Protein AF-A0A381Y072-F1 (afdb_monomer_lite)

Organism: NCBI:txid408172

Secondary structure (DSSP, 8-state):
---TT-TT-EEEEEEE--TTTSTT--EEEEEEEETTEEEEHIIIII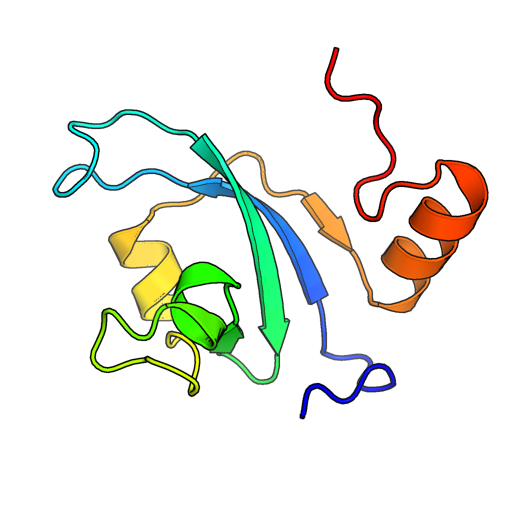--STTTTT-EEHHHHHHHH--EEEEEEEHHHHHHHHHHHSSTTSS---

Structure (mmCIF, N/CA/C/O backbone):
data_AF-A0A381Y072-F1
#
_entry.id   AF-A0A381Y072-F1
#
loop_
_atom_site.group_PDB
_atom_site.id
_atom_site.type_symbol
_atom_site.label_atom_id
_atom_site.label_alt_id
_atom_site.label_comp_id
_atom_site.label_asym_id
_atom_site.label_entity_id
_atom_site.label_seq_id
_atom_site.pdbx_PDB_ins_code
_atom_site.Cartn_x
_atom_site.Cartn_y
_atom_site.Cartn_z
_atom_site.occupancy
_atom_site.B_iso_or_equiv
_atom_site.auth_seq_id
_atom_site.auth_comp_id
_atom_site.auth_asym_id
_atom_site.auth_atom_id
_atom_site.pdbx_PDB_model_num
ATOM 1 N N . MET A 1 1 ? -12.413 3.100 -10.330 1.00 43.53 1 MET A N 1
ATOM 2 C CA . MET A 1 1 ? -12.973 3.270 -8.973 1.00 43.53 1 MET A CA 1
ATOM 3 C C . MET A 1 1 ? -12.404 2.202 -8.052 1.00 43.53 1 MET A C 1
ATOM 5 O O . MET A 1 1 ? -12.139 1.097 -8.514 1.00 43.53 1 MET A O 1
ATOM 9 N N . VAL A 1 2 ? -12.119 2.549 -6.798 1.00 52.28 2 VAL A N 1
ATOM 10 C CA . VAL A 1 2 ? -11.750 1.588 -5.748 1.00 52.28 2 VAL A CA 1
ATOM 11 C C . VAL A 1 2 ? -13.044 1.261 -5.006 1.00 52.28 2 VAL A C 1
ATOM 13 O O . VAL A 1 2 ? -13.723 2.184 -4.569 1.00 52.28 2 VAL A O 1
ATOM 16 N N . HIS A 1 3 ? -13.420 -0.014 -4.936 1.00 55.53 3 HIS A N 1
ATOM 17 C CA . HIS A 1 3 ? -14.603 -0.438 -4.189 1.00 55.53 3 HIS A CA 1
ATOM 18 C C . HIS A 1 3 ? -14.207 -0.517 -2.714 1.00 55.53 3 HIS A C 1
ATOM 20 O O . HIS A 1 3 ? -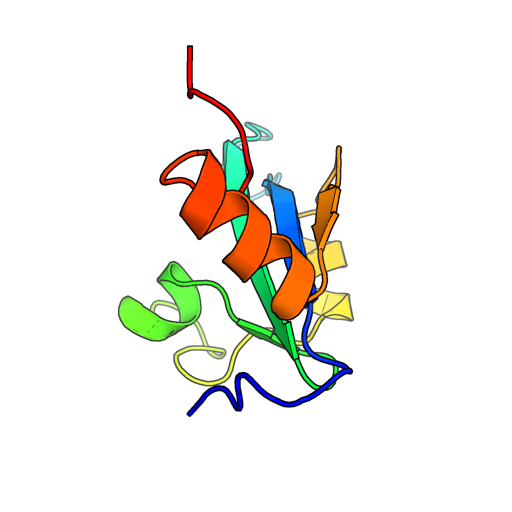13.513 -1.449 -2.322 1.00 55.53 3 HIS A O 1
ATOM 26 N N . GLN A 1 4 ? -14.577 0.496 -1.926 1.00 55.28 4 GLN A N 1
ATOM 27 C CA . GLN A 1 4 ? -14.225 0.575 -0.501 1.00 55.28 4 GLN A CA 1
ATOM 28 C C . GLN A 1 4 ? -14.787 -0.596 0.323 1.00 55.28 4 GLN A C 1
ATOM 30 O O . GLN A 1 4 ? -14.200 -0.939 1.344 1.00 55.28 4 GLN A O 1
ATOM 35 N N . ASP A 1 5 ? -15.853 -1.242 -0.157 1.00 60.19 5 ASP A N 1
ATOM 36 C CA . ASP A 1 5 ? -16.498 -2.390 0.490 1.00 60.19 5 ASP A CA 1
ATOM 37 C C . ASP A 1 5 ? -15.937 -3.759 0.062 1.00 60.19 5 ASP A C 1
ATOM 39 O O . ASP A 1 5 ? -16.474 -4.791 0.461 1.00 60.19 5 ASP A O 1
ATOM 43 N N . ASP A 1 6 ? -14.874 -3.816 -0.754 1.00 66.69 6 ASP A N 1
ATOM 44 C CA . ASP A 1 6 ? -14.246 -5.101 -1.087 1.00 66.69 6 ASP A CA 1
ATOM 45 C C . ASP A 1 6 ? -13.403 -5.588 0.111 1.00 66.69 6 ASP A C 1
ATOM 47 O O . ASP A 1 6 ? -12.376 -4.975 0.425 1.00 66.69 6 ASP A O 1
ATOM 51 N N . PRO A 1 7 ? -13.760 -6.708 0.774 1.00 67.19 7 PRO A N 1
ATOM 52 C CA . PRO A 1 7 ? -13.018 -7.214 1.931 1.00 67.19 7 PRO A CA 1
ATOM 53 C C . PRO A 1 7 ? -11.586 -7.647 1.579 1.00 67.19 7 PRO A C 1
ATOM 55 O O . PRO A 1 7 ? -10.764 -7.875 2.467 1.00 67.19 7 PRO A O 1
ATOM 58 N N . LYS A 1 8 ? -11.265 -7.779 0.285 1.00 77.38 8 LYS A N 1
ATOM 59 C CA . LYS A 1 8 ? -9.921 -8.110 -0.202 1.00 77.38 8 LYS A CA 1
ATOM 60 C C . LYS A 1 8 ? -9.047 -6.873 -0.396 1.00 77.38 8 LYS A C 1
ATOM 62 O O . LYS A 1 8 ? -7.843 -7.036 -0.615 1.00 77.38 8 LYS A O 1
ATOM 67 N N . MET A 1 9 ? -9.620 -5.670 -0.319 1.00 83.69 9 MET A N 1
ATOM 68 C CA . MET A 1 9 ? -8.868 -4.424 -0.364 1.00 83.69 9 MET A CA 1
ATOM 69 C C . MET A 1 9 ? -8.075 -4.248 0.930 1.00 83.69 9 MET A C 1
ATOM 71 O O . MET A 1 9 ? -8.602 -4.356 2.039 1.0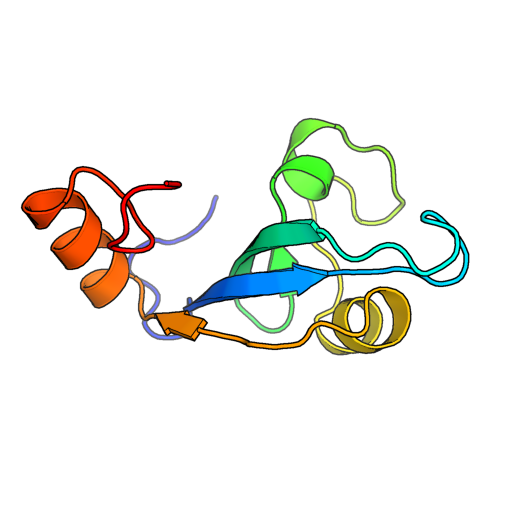0 83.69 9 MET A O 1
ATOM 75 N N . LYS A 1 10 ? -6.790 -3.937 0.779 1.00 87.94 10 LYS A N 1
ATOM 76 C CA . LYS A 1 10 ? -5.882 -3.682 1.894 1.00 87.94 10 LYS A CA 1
ATOM 77 C C . LYS A 1 10 ? -5.229 -2.325 1.730 1.00 87.94 10 LYS A C 1
ATOM 79 O O . LYS A 1 10 ? -4.787 -1.968 0.642 1.00 87.94 10 LYS A O 1
ATOM 84 N N . ILE A 1 11 ? -5.149 -1.577 2.816 1.00 87.12 11 ILE A N 1
ATOM 85 C CA . ILE A 1 11 ? -4.379 -0.343 2.892 1.00 87.12 11 ILE A CA 1
ATOM 86 C C . ILE A 1 11 ? -3.053 -0.708 3.534 1.00 87.12 11 ILE A C 1
ATOM 88 O O . ILE A 1 11 ? -3.004 -1.226 4.649 1.00 87.12 11 ILE A O 1
ATOM 92 N N . VAL A 1 12 ? -1.978 -0.499 2.788 1.00 88.00 12 VAL A N 1
ATOM 93 C CA . VAL A 1 12 ? -0.635 -0.885 3.194 1.00 88.00 12 VAL A CA 1
ATOM 94 C C . VAL A 1 12 ? 0.192 0.366 3.391 1.00 88.00 12 VAL A C 1
ATOM 96 O O . VAL A 1 12 ? 0.169 1.293 2.585 1.00 88.00 12 VAL A O 1
ATOM 99 N N . TYR A 1 13 ? 0.943 0.365 4.476 1.00 85.50 13 TYR A N 1
ATOM 100 C CA . TYR A 1 13 ? 1.906 1.390 4.805 1.00 85.50 13 TYR A CA 1
ATOM 101 C C . TYR A 1 13 ? 3.249 0.738 5.089 1.00 85.50 13 TYR A C 1
ATOM 103 O O . TYR A 1 13 ? 3.315 -0.299 5.742 1.00 85.50 13 TYR A O 1
ATOM 111 N N . GLY A 1 14 ? 4.332 1.346 4.633 1.00 86.38 14 GLY A N 1
ATOM 112 C CA . GLY A 1 14 ? 5.665 0.862 4.942 1.00 86.38 14 GLY A CA 1
ATOM 113 C C . GLY A 1 14 ? 6.737 1.730 4.322 1.00 86.38 14 GLY A C 1
ATOM 114 O O . GLY A 1 14 ? 6.493 2.852 3.892 1.00 86.38 14 GLY A O 1
ATOM 115 N N . MET A 1 15 ? 7.946 1.198 4.274 1.00 86.19 15 MET A N 1
ATOM 116 C CA . MET A 1 15 ? 9.070 1.837 3.610 1.00 86.19 15 MET A CA 1
ATOM 117 C C . MET A 1 15 ? 9.178 1.288 2.194 1.00 86.19 15 MET A C 1
ATOM 119 O O . MET A 1 15 ? 9.322 0.078 2.042 1.00 86.19 15 MET A O 1
ATOM 123 N N . VAL A 1 16 ? 9.167 2.147 1.179 1.00 85.25 16 VAL A N 1
ATOM 124 C CA . VAL A 1 16 ? 9.503 1.785 -0.208 1.00 85.25 16 VAL A CA 1
ATOM 125 C C . VAL A 1 16 ? 10.877 2.340 -0.549 1.00 85.25 16 VAL A C 1
ATOM 127 O O . VAL A 1 16 ? 11.251 3.422 -0.101 1.00 85.25 16 VAL A O 1
ATOM 130 N N . GLY A 1 17 ? 11.653 1.611 -1.337 1.00 79.75 17 GLY A N 1
ATOM 131 C CA . GLY A 1 17 ? 12.938 2.097 -1.822 1.00 79.75 17 GLY A CA 1
ATOM 132 C C . GLY A 1 17 ? 13.318 1.378 -3.099 1.00 79.75 17 GLY A C 1
ATOM 133 O O . GLY A 1 17 ? 13.154 0.169 -3.203 1.00 79.75 17 GLY A O 1
ATOM 134 N N . SER A 1 18 ? 13.843 2.109 -4.074 1.00 71.62 18 SER A N 1
ATOM 135 C CA . SER A 1 18 ? 14.368 1.500 -5.290 1.00 71.62 18 SER A CA 1
ATOM 136 C C . SER A 1 18 ? 15.856 1.781 -5.365 1.00 71.62 18 SER A C 1
ATOM 138 O O . SER A 1 18 ? 16.288 2.933 -5.340 1.00 71.62 18 SER A O 1
ATOM 140 N N . LYS A 1 19 ? 16.658 0.723 -5.504 1.00 65.00 19 LYS A N 1
ATOM 141 C CA . LYS A 1 19 ? 18.103 0.867 -5.716 1.00 65.00 19 LYS A CA 1
ATOM 142 C C . LYS A 1 19 ? 18.408 1.708 -6.968 1.00 65.00 19 LYS A C 1
ATOM 144 O O . LYS A 1 19 ? 19.427 2.382 -7.003 1.00 65.00 19 LYS A O 1
ATOM 149 N N . TRP A 1 20 ? 17.487 1.713 -7.934 1.00 60.59 20 TRP A N 1
ATOM 150 C CA . TRP A 1 20 ? 17.623 2.373 -9.233 1.00 60.59 20 TRP A CA 1
ATOM 151 C C . TRP A 1 20 ? 17.116 3.817 -9.265 1.00 60.59 20 TRP A C 1
ATOM 153 O O . TRP A 1 20 ? 17.651 4.617 -10.020 1.00 60.59 20 TRP A O 1
ATOM 163 N N . ILE A 1 21 ? 16.099 4.161 -8.465 1.00 65.12 21 ILE A N 1
ATOM 164 C CA . ILE A 1 21 ? 15.480 5.503 -8.499 1.00 65.12 21 ILE A CA 1
ATOM 165 C C . ILE A 1 21 ? 15.948 6.374 -7.331 1.00 65.12 21 ILE A C 1
ATOM 167 O O . ILE A 1 21 ? 16.160 7.569 -7.498 1.00 65.12 21 ILE A O 1
ATOM 171 N N . SER A 1 22 ? 16.119 5.793 -6.142 1.00 61.47 22 SER A N 1
ATOM 172 C CA . SER A 1 22 ? 16.406 6.552 -4.921 1.00 61.47 22 SER A CA 1
ATOM 173 C C . SER A 1 22 ? 17.827 6.366 -4.390 1.00 61.47 22 SER A C 1
ATOM 175 O O . SER A 1 22 ? 18.111 6.757 -3.258 1.00 61.47 22 SER A O 1
ATOM 177 N N . GLY A 1 23 ? 18.719 5.732 -5.161 1.00 66.44 23 GLY A N 1
ATOM 178 C CA . GLY A 1 23 ? 20.082 5.422 -4.712 1.00 66.44 23 GLY A CA 1
ATOM 179 C C . GLY A 1 23 ? 20.106 4.574 -3.434 1.00 66.44 23 GLY A C 1
ATOM 180 O O . GLY A 1 23 ? 21.014 4.699 -2.621 1.00 66.44 23 GLY A O 1
ATOM 181 N N . GLY A 1 24 ? 19.061 3.768 -3.203 1.00 69.81 24 GLY A N 1
ATOM 182 C CA . GLY A 1 24 ? 18.894 2.981 -1.978 1.00 69.81 24 GLY A CA 1
ATOM 183 C C . GLY A 1 24 ? 18.210 3.710 -0.814 1.00 69.81 24 GLY A C 1
ATOM 184 O O . GLY A 1 2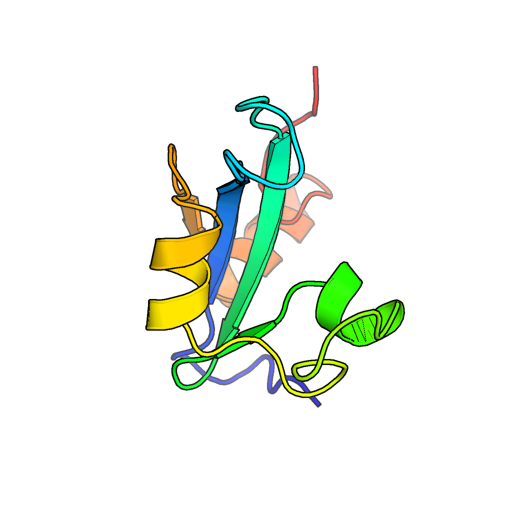4 ? 17.891 3.061 0.182 1.00 69.81 24 GLY A O 1
ATOM 185 N N . LYS A 1 25 ? 17.905 5.013 -0.928 1.00 78.81 25 LYS A N 1
ATOM 186 C CA . LYS A 1 25 ? 17.103 5.724 0.081 1.00 78.81 25 LYS A CA 1
ATOM 187 C C . LYS A 1 25 ? 15.698 5.132 0.151 1.00 78.81 25 LYS A C 1
ATOM 189 O O . LYS A 1 25 ? 15.080 4.833 -0.876 1.00 78.81 25 LYS A O 1
ATOM 194 N N . ARG A 1 26 ? 15.201 4.955 1.374 1.00 82.25 26 ARG A N 1
ATOM 195 C CA . ARG A 1 26 ? 13.872 4.407 1.652 1.00 82.25 26 ARG A CA 1
ATOM 196 C C . ARG A 1 26 ? 12.969 5.512 2.183 1.00 82.25 26 ARG A C 1
ATOM 198 O O . ARG A 1 26 ? 13.395 6.291 3.030 1.00 82.25 26 ARG A O 1
ATOM 205 N N . TYR A 1 27 ? 11.724 5.533 1.730 1.00 81.38 27 TYR A N 1
ATOM 206 C CA . TYR A 1 27 ? 10.734 6.537 2.104 1.00 81.38 27 TYR A CA 1
ATOM 207 C C . TYR A 1 27 ? 9.512 5.868 2.710 1.00 81.38 27 TYR A C 1
ATOM 209 O O . TYR A 1 27 ? 9.077 4.817 2.237 1.00 81.38 27 TYR A O 1
ATOM 217 N N . LYS A 1 28 ? 8.960 6.495 3.750 1.00 84.75 28 LYS A N 1
ATOM 218 C CA . LYS A 1 28 ? 7.651 6.130 4.292 1.00 84.75 28 LYS A CA 1
ATOM 219 C C . LYS A 1 28 ? 6.609 6.375 3.207 1.00 84.75 28 LYS A C 1
ATOM 221 O O . LYS A 1 28 ? 6.564 7.462 2.637 1.00 84.75 28 LYS A O 1
ATOM 226 N N . HIS A 1 29 ? 5.797 5.369 2.922 1.00 85.31 29 HIS A N 1
ATOM 227 C CA . HIS A 1 29 ? 4.854 5.405 1.819 1.00 85.31 29 HIS A CA 1
ATOM 228 C C . HIS A 1 29 ? 3.614 4.571 2.111 1.00 85.31 29 HIS A C 1
ATOM 230 O O . HIS A 1 29 ? 3.682 3.568 2.824 1.00 85.31 29 HIS A O 1
ATOM 236 N N . ALA A 1 30 ? 2.485 4.989 1.546 1.00 85.88 30 ALA A N 1
ATOM 237 C CA . ALA A 1 30 ? 1.207 4.305 1.676 1.00 85.88 30 ALA A CA 1
ATOM 238 C C . ALA A 1 30 ? 0.631 3.989 0.293 1.00 85.88 30 ALA A C 1
ATOM 240 O O . ALA A 1 30 ? 0.680 4.817 -0.617 1.00 85.88 30 ALA A O 1
ATOM 241 N N . TRP A 1 31 ? 0.070 2.793 0.140 1.00 88.00 31 TRP A N 1
ATOM 242 C CA . TRP A 1 31 ? -0.585 2.345 -1.085 1.00 88.00 31 TRP A CA 1
ATOM 243 C C . TRP A 1 31 ? -1.776 1.443 -0.777 1.00 88.00 31 TRP A C 1
ATOM 245 O O . TRP A 1 31 ? -1.927 0.912 0.322 1.00 88.00 31 TRP A O 1
ATOM 255 N N . VAL A 1 32 ? -2.631 1.252 -1.775 1.00 88.50 32 VAL A N 1
ATOM 256 C CA . VAL A 1 32 ? -3.750 0.315 -1.702 1.00 88.50 32 VAL A CA 1
ATOM 257 C C . VAL A 1 32 ? -3.389 -0.952 -2.461 1.00 88.50 32 VAL A C 1
ATOM 259 O O . VAL A 1 32 ? -2.934 -0.888 -3.599 1.00 88.50 32 VAL A O 1
ATOM 262 N N . GLU A 1 33 ? -3.630 -2.112 -1.869 1.00 89.50 33 GLU A N 1
ATOM 263 C CA . GLU A 1 33 ? -3.645 -3.384 -2.577 1.00 89.50 33 GLU A CA 1
ATOM 264 C C . GLU A 1 33 ? -5.079 -3.811 -2.855 1.00 89.50 33 GLU A C 1
ATOM 266 O O . GLU A 1 33 ? -5.893 -3.933 -1.944 1.00 89.50 33 GLU A O 1
ATOM 271 N N . ASP A 1 34 ? -5.383 -4.060 -4.121 1.00 87.00 34 ASP A N 1
ATOM 272 C CA . ASP A 1 34 ? -6.708 -4.480 -4.560 1.00 87.00 34 ASP A CA 1
ATOM 273 C C . ASP A 1 34 ? -6.572 -5.440 -5.745 1.00 87.00 34 ASP A C 1
ATOM 275 O O . ASP A 1 34 ? -5.884 -5.137 -6.725 1.00 87.00 34 ASP A O 1
ATOM 279 N N . LYS A 1 35 ? -7.194 -6.621 -5.645 1.00 85.75 35 LYS A N 1
ATOM 280 C CA . LYS A 1 35 ? -7.222 -7.656 -6.701 1.00 85.75 35 LYS A CA 1
ATOM 281 C C . LYS A 1 35 ? -5.843 -7.958 -7.317 1.00 85.75 35 LYS A C 1
ATOM 283 O O . LYS A 1 35 ? -5.687 -8.049 -8.533 1.00 85.75 35 LYS A O 1
ATOM 288 N N . GLY A 1 36 ? -4.819 -8.091 -6.469 1.00 85.94 36 GLY A N 1
ATOM 289 C CA . GLY A 1 36 ? -3.446 -8.413 -6.888 1.00 85.94 36 GLY A CA 1
ATOM 290 C C . GLY A 1 36 ? -2.666 -7.245 -7.504 1.00 85.94 36 GLY A C 1
ATOM 291 O O . GLY A 1 36 ? -1.567 -7.454 -8.025 1.00 85.94 36 GLY A O 1
ATOM 292 N N . LYS A 1 37 ? -3.202 -6.024 -7.433 1.00 89.00 37 LYS A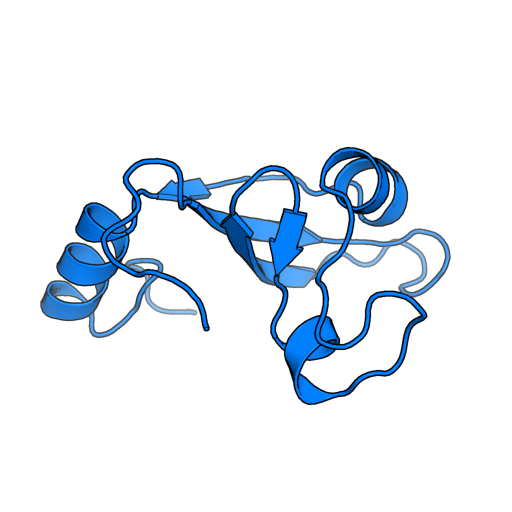 N 1
ATOM 293 C CA . LYS A 1 37 ? -2.557 -4.799 -7.909 1.00 89.00 37 LYS A CA 1
ATOM 294 C C . LYS A 1 37 ? -2.268 -3.851 -6.752 1.00 89.00 37 LYS A C 1
ATOM 296 O O . LYS A 1 37 ? -3.048 -3.761 -5.812 1.00 89.00 37 LYS A O 1
ATOM 301 N N . VAL A 1 38 ? -1.166 -3.123 -6.860 1.00 88.00 38 VAL A N 1
ATOM 302 C CA . VAL A 1 38 ? -0.774 -2.013 -5.997 1.00 88.00 38 VAL A CA 1
ATOM 303 C C . VAL A 1 38 ? -1.188 -0.708 -6.674 1.00 88.00 38 VAL A C 1
ATOM 305 O O . VAL A 1 38 ? -0.661 -0.325 -7.719 1.00 88.00 38 VAL A O 1
ATOM 308 N N . LYS A 1 39 ? -2.167 -0.033 -6.083 1.00 85.69 39 LYS A N 1
ATOM 309 C CA . LYS A 1 39 ? -2.665 1.284 -6.469 1.00 85.69 39 LYS A CA 1
ATOM 310 C C . LYS A 1 39 ? -2.043 2.314 -5.538 1.00 85.69 39 LYS A C 1
ATOM 312 O O . LYS A 1 39 ? -2.527 2.576 -4.441 1.00 85.69 39 LYS A O 1
ATOM 317 N N . ASP A 1 40 ? -0.933 2.857 -5.993 1.00 79.44 40 ASP A N 1
ATOM 318 C CA . ASP A 1 40 ? -0.234 3.957 -5.351 1.00 79.44 40 ASP A CA 1
ATOM 319 C C . ASP A 1 40 ? -0.721 5.309 -5.917 1.00 79.44 40 ASP A C 1
ATOM 321 O O . ASP A 1 40 ? -1.002 5.403 -7.111 1.00 79.44 40 ASP A O 1
ATOM 325 N N . TRP A 1 41 ? -0.803 6.359 -5.092 1.00 71.81 41 TRP A N 1
ATOM 326 C CA . TRP A 1 41 ? -1.294 7.675 -5.515 1.00 71.81 41 TRP A CA 1
ATOM 327 C C . TRP A 1 41 ? -0.442 8.291 -6.632 1.00 71.81 41 TRP A C 1
ATOM 329 O O . TRP A 1 41 ? -1.005 8.861 -7.563 1.00 71.81 41 TRP A O 1
ATOM 339 N N . GLN A 1 42 ? 0.889 8.132 -6.615 1.00 69.12 42 GLN A N 1
ATOM 340 C CA . GLN A 1 42 ? 1.739 8.659 -7.692 1.00 69.12 42 GLN A CA 1
ATOM 341 C C . GLN A 1 42 ? 1.435 7.925 -8.998 1.00 69.12 42 GLN A C 1
ATOM 343 O O . GLN A 1 42 ? 1.261 8.540 -10.048 1.00 69.12 42 GLN A O 1
ATOM 348 N N . THR A 1 43 ? 1.278 6.605 -8.935 1.00 68.62 43 THR A N 1
ATOM 349 C CA . THR A 1 43 ? 0.897 5.795 -10.099 1.00 68.62 43 THR A CA 1
ATOM 350 C C . THR A 1 43 ? -0.516 6.123 -10.600 1.00 68.62 43 THR A C 1
ATOM 352 O O . THR A 1 43 ? -0.772 6.127 -11.806 1.00 68.62 43 THR A O 1
ATOM 355 N N . MET A 1 44 ? -1.453 6.396 -9.696 1.00 71.56 44 MET A N 1
ATOM 356 C CA . MET A 1 44 ? -2.850 6.655 -10.045 1.00 71.56 44 MET A CA 1
ATOM 357 C C . MET A 1 44 ? -3.091 8.094 -10.522 1.00 71.56 44 MET A C 1
ATOM 359 O O . MET A 1 44 ? -3.967 8.291 -11.361 1.00 71.56 44 MET A O 1
ATOM 363 N N . THR A 1 45 ? -2.302 9.064 -10.050 1.00 67.19 45 THR A N 1
ATOM 364 C CA . THR A 1 45 ? -2.519 10.498 -10.302 1.00 67.19 45 THR A CA 1
ATOM 365 C C . THR A 1 45 ? -1.477 11.104 -11.241 1.00 67.19 45 THR A C 1
ATOM 367 O O . THR A 1 45 ? -1.856 11.783 -12.190 1.00 67.19 45 THR A O 1
ATOM 370 N N . LEU A 1 46 ? -0.179 10.843 -11.033 1.00 64.56 46 LEU A N 1
ATOM 371 C CA . LEU A 1 46 ? 0.895 11.461 -11.832 1.00 64.56 46 LEU A CA 1
ATOM 372 C C . LEU A 1 46 ? 1.123 10.755 -13.173 1.00 64.56 46 LEU A C 1
ATOM 374 O O . LEU A 1 46 ? 1.636 11.357 -14.106 1.00 64.56 46 LEU A O 1
ATOM 378 N N . GLY A 1 47 ? 0.749 9.480 -13.291 1.00 57.44 47 GLY A N 1
ATOM 379 C CA . GLY A 1 47 ? 0.737 8.775 -14.576 1.00 57.44 47 GLY A CA 1
ATOM 380 C C . GLY A 1 47 ? 2.110 8.528 -15.221 1.00 57.44 47 GLY A C 1
ATOM 381 O O . GLY A 1 47 ? 2.180 8.173 -16.391 1.00 57.44 47 GLY A O 1
ATOM 382 N N . MET A 1 48 ? 3.199 8.645 -14.460 1.00 61.09 48 MET A N 1
ATOM 383 C CA . MET A 1 48 ? 4.588 8.580 -14.947 1.00 61.09 48 MET A CA 1
ATOM 384 C C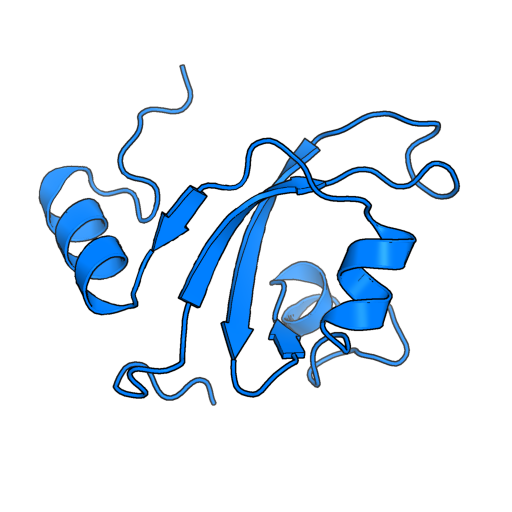 . MET A 1 48 ? 5.087 7.154 -15.289 1.00 61.09 48 MET A C 1
ATOM 386 O O . MET A 1 48 ? 6.289 6.915 -15.350 1.00 61.09 48 MET A O 1
ATOM 390 N N . SER A 1 49 ? 4.204 6.163 -15.468 1.00 68.19 49 SER A N 1
ATOM 391 C CA . SER A 1 49 ? 4.608 4.779 -15.780 1.00 68.19 49 SER A CA 1
ATOM 392 C C . SER A 1 49 ? 3.604 4.057 -16.678 1.00 68.19 49 SER A C 1
ATOM 394 O O . SER A 1 49 ? 2.433 4.421 -16.733 1.00 68.19 49 SER A O 1
ATOM 396 N N . LYS A 1 50 ? 4.016 2.944 -17.303 1.00 75.62 50 LYS A N 1
ATOM 397 C CA . LYS A 1 50 ? 3.112 2.038 -18.048 1.00 75.62 50 LYS A CA 1
ATOM 398 C C . LYS A 1 50 ? 1.936 1.490 -17.216 1.00 75.62 50 LYS A C 1
ATOM 400 O O . LYS A 1 50 ? 0.965 0.981 -17.773 1.00 75.62 50 LYS A O 1
ATOM 405 N N . TYR A 1 51 ? 2.014 1.606 -15.888 1.00 77.06 51 TYR A N 1
ATOM 406 C CA . TYR A 1 51 ? 0.978 1.210 -14.932 1.00 77.06 51 TYR A CA 1
ATOM 407 C C . TYR A 1 51 ? 0.105 2.383 -14.456 1.00 77.06 51 TYR A C 1
ATOM 409 O O . TYR A 1 51 ? -0.741 2.207 -13.573 1.00 77.06 51 TYR A O 1
ATOM 417 N N . ALA A 1 52 ? 0.273 3.564 -15.060 1.00 75.25 52 ALA A N 1
ATOM 418 C CA . ALA A 1 52 ? -0.521 4.761 -14.822 1.00 75.25 52 ALA A CA 1
ATOM 419 C C . ALA A 1 52 ? -2.020 4.465 -14.806 1.00 75.25 52 ALA A C 1
ATOM 421 O O . ALA A 1 52 ? -2.536 3.812 -15.717 1.00 75.25 52 ALA A O 1
ATOM 422 N N . LYS A 1 53 ? -2.722 4.936 -13.768 1.00 76.56 53 LYS A N 1
ATOM 423 C CA . LYS A 1 53 ? -4.181 4.771 -13.579 1.00 76.56 53 LYS A CA 1
ATOM 424 C C . LYS A 1 53 ? -4.683 3.312 -13.528 1.00 76.56 53 LYS A C 1
ATOM 426 O O . LYS A 1 53 ? -5.873 3.082 -13.324 1.00 76.56 53 LYS A O 1
ATOM 431 N N . LYS A 1 54 ? -3.797 2.321 -13.685 1.00 82.44 54 LYS A N 1
ATOM 432 C CA . LYS A 1 54 ? -4.089 0.877 -13.669 1.00 82.44 54 LYS A CA 1
ATOM 433 C C . LYS A 1 54 ? -3.607 0.208 -12.379 1.00 82.44 54 LYS A C 1
ATOM 435 O O . LYS A 1 54 ? -4.223 -0.766 -11.942 1.00 82.44 54 LYS A O 1
ATOM 440 N N . GLY A 1 55 ? -2.547 0.747 -11.774 1.00 83.31 55 GLY A N 1
ATOM 441 C CA . GLY A 1 55 ? -1.843 0.155 -10.639 1.00 83.31 55 GLY A CA 1
ATOM 442 C C . GLY A 1 55 ? -0.811 -0.885 -11.083 1.00 83.31 55 GLY A C 1
ATOM 443 O O . GLY A 1 55 ? -0.942 -1.511 -12.136 1.00 83.31 55 GLY A O 1
ATOM 444 N N . TRP A 1 56 ? 0.225 -1.066 -10.272 1.00 87.81 56 TRP A N 1
ATOM 445 C CA . TRP A 1 56 ? 1.288 -2.036 -10.513 1.00 87.81 56 TRP A CA 1
ATOM 446 C C . TRP A 1 56 ? 0.821 -3.458 -10.199 1.00 87.81 56 TRP A C 1
ATOM 448 O O . TRP A 1 56 ? 0.138 -3.656 -9.197 1.00 87.81 56 TRP A O 1
ATOM 458 N N . PRO A 1 57 ? 1.226 -4.489 -10.956 1.00 90.12 57 PRO A N 1
ATOM 459 C CA . PRO A 1 57 ? 1.119 -5.864 -10.482 1.00 90.12 57 PRO A CA 1
ATOM 460 C C . PRO A 1 57 ? 1.855 -6.007 -9.143 1.00 90.12 57 PRO A C 1
ATOM 462 O O . PRO A 1 57 ? 3.020 -5.620 -9.035 1.00 90.12 57 PRO A O 1
ATOM 465 N N . LYS A 1 58 ? 1.206 -6.569 -8.114 1.00 89.56 58 LYS A N 1
ATOM 466 C CA . LYS A 1 58 ? 1.772 -6.630 -6.753 1.00 89.56 58 LYS A CA 1
ATOM 467 C C . LYS A 1 58 ? 3.162 -7.268 -6.724 1.00 89.56 58 LYS A C 1
ATOM 469 O O . LYS A 1 58 ? 4.070 -6.733 -6.098 1.00 89.56 58 LYS A O 1
ATOM 474 N N . LYS A 1 59 ? 3.346 -8.380 -7.442 1.00 89.25 59 LYS A N 1
ATOM 475 C CA . LYS A 1 59 ? 4.640 -9.077 -7.529 1.00 89.25 59 LYS A CA 1
ATOM 476 C C . LYS A 1 59 ? 5.745 -8.176 -8.094 1.00 89.25 59 LYS A C 1
ATOM 478 O O . LYS A 1 59 ? 6.852 -8.169 -7.568 1.00 89.25 59 LYS A O 1
ATOM 483 N N . GLU A 1 60 ? 5.441 -7.396 -9.130 1.00 88.12 60 GLU A N 1
ATOM 484 C CA . GLU A 1 60 ? 6.407 -6.473 -9.735 1.00 88.12 60 GLU A CA 1
ATOM 485 C C . GLU A 1 60 ? 6.713 -5.292 -8.822 1.00 88.12 60 GLU A C 1
ATOM 487 O O . GLU A 1 60 ? 7.880 -4.953 -8.648 1.00 88.12 60 GLU A O 1
ATOM 492 N N . PHE A 1 61 ? 5.690 -4.717 -8.183 1.00 87.75 61 PHE A N 1
ATOM 493 C CA . PHE A 1 61 ? 5.876 -3.631 -7.223 1.00 87.75 61 PHE A CA 1
ATOM 494 C C . PHE A 1 61 ? 6.805 -4.053 -6.082 1.00 87.75 61 PHE A C 1
ATOM 496 O O . PHE A 1 61 ? 7.774 -3.363 -5.779 1.00 87.75 61 PHE A O 1
ATOM 503 N N . TYR A 1 62 ? 6.553 -5.222 -5.487 1.00 88.12 62 TYR A N 1
ATOM 504 C CA . TYR A 1 62 ? 7.357 -5.735 -4.380 1.00 88.12 62 TYR A CA 1
ATOM 505 C C . TYR A 1 62 ? 8.785 -6.082 -4.803 1.00 88.12 62 TYR A C 1
ATOM 507 O O . TYR A 1 62 ? 9.707 -5.884 -4.021 1.00 88.12 62 TYR A O 1
ATOM 515 N N . LYS A 1 63 ? 8.985 -6.551 -6.038 1.00 87.81 63 LYS A N 1
ATOM 516 C CA . LYS A 1 63 ? 10.324 -6.801 -6.585 1.00 87.81 63 LYS A CA 1
ATOM 517 C C . LYS A 1 63 ? 11.089 -5.502 -6.853 1.00 87.81 63 LYS A C 1
ATOM 519 O O . LYS A 1 63 ? 12.295 -5.450 -6.643 1.00 87.81 63 LYS A O 1
ATOM 524 N N . PHE A 1 64 ? 10.404 -4.476 -7.352 1.00 84.81 64 PHE A N 1
ATOM 525 C CA . PHE A 1 64 ? 11.037 -3.234 -7.792 1.00 84.81 64 PHE A CA 1
ATOM 526 C C . PHE A 1 64 ? 11.311 -2.260 -6.637 1.00 84.81 64 PHE A C 1
ATOM 528 O O . PHE A 1 64 ? 12.373 -1.639 -6.591 1.00 84.81 64 PHE A O 1
ATOM 535 N N . TYR A 1 65 ? 10.361 -2.132 -5.708 1.00 83.81 65 TYR A N 1
ATOM 536 C CA . TYR A 1 65 ? 10.417 -1.196 -4.580 1.00 83.81 65 TYR A CA 1
ATOM 537 C C . TYR A 1 65 ? 10.795 -1.850 -3.246 1.00 83.81 65 TYR A C 1
ATOM 539 O O . TYR A 1 65 ? 10.870 -1.145 -2.235 1.00 83.81 65 TYR A O 1
ATOM 547 N N . SER A 1 66 ? 10.989 -3.177 -3.230 1.00 87.00 66 SER A N 1
ATOM 548 C CA . SER A 1 66 ? 11.419 -3.988 -2.080 1.00 87.00 66 SER A CA 1
ATOM 549 C C . SER A 1 66 ? 10.908 -3.451 -0.740 1.00 87.00 66 SER A C 1
ATOM 551 O O . SER A 1 66 ? 11.716 -3.010 0.091 1.00 87.00 66 SER A O 1
ATOM 553 N N . PRO A 1 67 ? 9.578 -3.368 -0.549 1.00 86.88 67 PRO A N 1
ATOM 554 C CA . PRO A 1 67 ? 9.017 -2.661 0.583 1.00 86.88 67 PRO A CA 1
ATOM 555 C C . PRO A 1 67 ? 9.284 -3.402 1.902 1.00 86.88 67 PRO A C 1
ATOM 557 O O . PRO A 1 67 ? 9.372 -4.627 1.930 1.00 86.88 67 PRO A O 1
ATOM 560 N N . SER A 1 68 ? 9.434 -2.665 3.004 1.00 86.12 68 SER A N 1
ATOM 561 C CA . SER A 1 68 ? 9.740 -3.213 4.339 1.00 86.12 68 SER A CA 1
ATOM 562 C C . SER A 1 68 ? 8.958 -2.491 5.436 1.00 86.12 68 SER A C 1
ATOM 564 O O . SER A 1 68 ? 8.369 -1.442 5.181 1.00 86.12 68 SER A O 1
ATOM 566 N N . ASN A 1 69 ? 8.957 -3.039 6.657 1.00 85.38 69 ASN A N 1
ATOM 567 C CA . ASN A 1 69 ? 8.210 -2.505 7.809 1.00 85.38 69 ASN A CA 1
ATOM 568 C C . ASN A 1 69 ? 6.722 -2.297 7.488 1.00 85.38 69 ASN A C 1
ATOM 570 O O . ASN A 1 69 ? 6.153 -1.237 7.746 1.00 85.38 69 ASN A O 1
ATOM 574 N N . LEU A 1 70 ? 6.127 -3.312 6.859 1.00 87.25 70 LEU A N 1
ATOM 575 C CA . LEU A 1 70 ? 4.766 -3.260 6.347 1.00 87.25 70 LEU A CA 1
ATOM 576 C C . LEU A 1 70 ? 3.747 -3.338 7.484 1.00 87.25 70 LEU A C 1
ATOM 578 O O . LEU A 1 70 ? 3.699 -4.321 8.219 1.00 87.25 70 LEU A O 1
ATOM 582 N N . LYS A 1 71 ? 2.884 -2.332 7.560 1.00 87.19 71 LYS A N 1
ATOM 583 C CA . LYS A 1 71 ? 1.625 -2.357 8.299 1.00 87.19 71 LYS A CA 1
ATOM 584 C C . LYS A 1 71 ? 0.495 -2.506 7.291 1.00 87.19 71 LYS A C 1
ATOM 586 O O . LYS A 1 71 ? 0.418 -1.745 6.329 1.00 87.19 71 LYS A O 1
ATOM 591 N N . VAL A 1 72 ? -0.349 -3.509 7.491 1.00 88.38 72 VAL A N 1
ATOM 592 C CA . VAL A 1 72 ? -1.431 -3.864 6.572 1.00 88.38 72 VAL A CA 1
ATOM 593 C C . VAL A 1 72 ? -2.741 -3.755 7.329 1.00 88.38 72 VAL A C 1
ATOM 595 O O . VAL A 1 72 ? -2.901 -4.399 8.359 1.00 88.38 72 VAL A O 1
ATOM 598 N N . TYR A 1 73 ? -3.662 -2.963 6.798 1.00 85.25 73 TYR A N 1
ATOM 599 C CA . TYR A 1 73 ? -4.976 -2.723 7.375 1.00 85.25 73 TYR A CA 1
ATOM 600 C C . TYR A 1 73 ? -6.059 -3.116 6.377 1.00 85.25 73 TYR A C 1
ATOM 602 O O . TYR A 1 73 ? -5.908 -2.918 5.167 1.00 85.25 73 TYR A O 1
ATOM 610 N N . SER A 1 74 ? -7.174 -3.640 6.870 1.00 85.94 74 SER A N 1
ATOM 611 C CA . SER A 1 74 ? -8.416 -3.675 6.100 1.00 85.94 74 SER A CA 1
ATOM 612 C C . SER A 1 74 ? -8.964 -2.259 5.881 1.00 85.94 74 SER A C 1
ATOM 614 O O . SER A 1 74 ? -8.590 -1.306 6.573 1.00 85.94 74 SER A O 1
ATOM 616 N N . ALA A 1 75 ? -9.890 -2.111 4.929 1.00 81.00 75 ALA A N 1
ATOM 617 C CA . ALA A 1 75 ? -10.580 -0.841 4.700 1.00 81.00 75 ALA A CA 1
ATOM 618 C C . ALA A 1 75 ? -11.302 -0.340 5.966 1.00 81.00 75 ALA A C 1
ATOM 620 O O . ALA A 1 75 ? -11.233 0.847 6.288 1.00 81.00 75 ALA A O 1
ATOM 621 N N . LYS A 1 76 ? -11.919 -1.257 6.725 1.00 83.12 76 LYS A N 1
ATOM 622 C CA . LYS A 1 76 ? -12.598 -0.949 7.989 1.00 83.12 76 LYS A CA 1
ATOM 623 C C . LYS A 1 76 ? -11.623 -0.453 9.055 1.00 83.12 76 LYS A C 1
ATOM 625 O O . LYS A 1 76 ? -11.849 0.606 9.626 1.00 83.12 76 LYS A O 1
ATOM 630 N N . GLU A 1 77 ? -10.517 -1.162 9.278 1.00 83.38 77 GLU A N 1
ATOM 631 C CA . GLU A 1 77 ? -9.509 -0.751 10.267 1.00 83.38 77 GLU A CA 1
ATOM 632 C C . GLU A 1 77 ? -8.900 0.612 9.932 1.00 83.38 77 GLU A C 1
ATOM 634 O O . GLU A 1 77 ? -8.716 1.446 10.815 1.00 83.38 77 GLU A O 1
ATOM 639 N N . ALA A 1 78 ? -8.619 0.871 8.653 1.00 79.94 78 ALA A N 1
ATOM 640 C CA . ALA A 1 78 ? -8.106 2.166 8.226 1.00 79.94 78 ALA A CA 1
ATOM 641 C C . ALA A 1 78 ? -9.134 3.292 8.423 1.00 79.94 78 ALA A C 1
ATOM 643 O O . ALA A 1 78 ? -8.763 4.388 8.844 1.00 79.94 78 ALA A O 1
ATOM 644 N N . ALA A 1 79 ? -10.418 3.032 8.152 1.00 80.31 79 ALA A N 1
ATOM 645 C CA . ALA A 1 79 ? -11.496 3.986 8.400 1.00 80.31 79 ALA A CA 1
ATOM 646 C C . ALA A 1 79 ? -11.679 4.262 9.901 1.00 80.31 79 ALA A C 1
ATOM 648 O O . ALA A 1 79 ? -11.831 5.416 10.300 1.00 80.31 79 ALA A O 1
ATOM 649 N N . ASP A 1 80 ? -11.609 3.231 10.742 1.00 83.31 80 ASP A N 1
ATOM 650 C CA . ASP A 1 80 ? -11.713 3.369 12.196 1.00 83.31 80 ASP A CA 1
ATOM 651 C C . ASP A 1 80 ? -10.507 4.125 12.777 1.00 83.31 80 ASP A C 1
ATOM 653 O O . ASP A 1 80 ? -10.676 5.014 13.615 1.00 83.31 80 ASP A O 1
ATOM 657 N N . ASN A 1 81 ? -9.296 3.858 12.278 1.00 79.19 81 ASN A N 1
ATOM 658 C CA . ASN A 1 81 ? -8.094 4.616 12.632 1.00 79.19 81 ASN A CA 1
ATOM 659 C C . ASN A 1 81 ? -8.191 6.078 12.187 1.00 79.19 81 ASN A C 1
ATOM 661 O O . ASN A 1 81 ? -7.816 6.976 12.941 1.00 79.19 81 ASN A O 1
ATOM 665 N N . PHE A 1 82 ? -8.748 6.334 11.000 1.00 75.56 82 PHE A N 1
ATOM 666 C CA . PHE A 1 82 ? -8.980 7.693 10.528 1.00 75.56 82 PHE A CA 1
ATOM 667 C C . PHE A 1 82 ? -9.975 8.442 11.416 1.00 75.56 82 PHE A C 1
ATOM 669 O O . PHE A 1 82 ? -9.720 9.584 11.778 1.00 75.56 82 PHE A O 1
ATOM 676 N N . LYS A 1 83 ? -11.072 7.804 11.836 1.00 79.50 83 LYS A N 1
ATOM 677 C CA . LYS A 1 83 ? -12.040 8.425 12.755 1.00 79.50 83 LYS A CA 1
ATOM 678 C C . LYS A 1 83 ? -11.415 8.778 14.104 1.00 79.50 83 LYS A C 1
ATOM 680 O O . LYS A 1 83 ? -11.687 9.851 14.630 1.00 79.50 83 LYS A O 1
ATOM 685 N N . LYS A 1 84 ? -10.577 7.892 14.651 1.00 78.94 84 LYS A N 1
ATOM 686 C CA . LYS A 1 84 ? -9.939 8.084 15.962 1.00 78.94 84 LYS A CA 1
ATOM 687 C C . LYS A 1 84 ? -8.809 9.111 15.924 1.00 78.94 84 LYS A C 1
ATOM 689 O O . LYS A 1 84 ? -8.742 9.981 16.784 1.00 78.94 84 LYS A O 1
ATOM 694 N N . ASN A 1 85 ? -7.948 9.029 14.913 1.00 73.50 85 ASN A N 1
ATOM 695 C CA . ASN A 1 85 ? -6.657 9.722 14.909 1.00 73.50 85 ASN A CA 1
ATOM 696 C C . ASN A 1 85 ? -6.551 10.773 13.792 1.00 73.50 85 ASN A C 1
ATOM 698 O O . ASN A 1 85 ? -5.473 11.319 13.574 1.00 73.50 85 ASN A O 1
ATOM 702 N N . LYS A 1 86 ? -7.630 11.014 13.026 1.00 70.44 86 LYS A N 1
ATOM 703 C CA . LYS A 1 86 ? -7.640 11.810 11.776 1.00 70.44 86 LYS A CA 1
ATOM 704 C C . LYS A 1 86 ? -6.565 11.374 10.769 1.00 70.44 86 LYS A C 1
ATOM 706 O O . LYS A 1 86 ? -6.132 12.146 9.920 1.00 70.44 86 LYS A O 1
ATOM 711 N N . SER A 1 87 ? -6.132 10.118 10.862 1.00 63.44 87 SER A N 1
ATOM 712 C CA . SER A 1 87 ? -5.027 9.548 10.097 1.00 63.44 87 SER A CA 1
ATOM 713 C C . SER A 1 87 ? -5.354 8.107 9.724 1.00 63.44 87 SER A C 1
ATOM 715 O O . SER A 1 87 ? -5.625 7.284 10.596 1.00 63.44 87 SER A O 1
ATOM 717 N N . MET A 1 88 ? -5.298 7.779 8.429 1.00 58.25 88 MET A N 1
ATOM 718 C CA . MET A 1 88 ? -5.572 6.419 7.929 1.00 58.25 88 MET A CA 1
ATOM 719 C C . MET A 1 88 ? -4.543 5.386 8.423 1.00 58.25 88 MET A C 1
ATOM 721 O O . MET A 1 88 ? -4.783 4.186 8.351 1.00 58.25 88 MET A O 1
ATOM 725 N N . VAL A 1 89 ? -3.401 5.857 8.935 1.00 57.62 89 VAL A N 1
ATOM 726 C CA . VAL A 1 89 ? -2.284 5.052 9.457 1.00 57.62 89 VAL A CA 1
ATOM 727 C C . VAL A 1 89 ? -2.172 5.093 10.985 1.00 57.62 89 VAL A C 1
ATOM 729 O O . VAL A 1 89 ? -1.294 4.449 11.556 1.00 57.62 89 VAL A O 1
ATOM 732 N N . GLY A 1 90 ? -3.078 5.802 11.665 1.00 46.28 90 GLY A N 1
ATOM 733 C CA . GLY A 1 90 ? -3.211 5.766 13.119 1.00 46.28 90 GLY A CA 1
ATOM 734 C C . GLY A 1 90 ? -2.081 6.419 13.930 1.00 46.28 90 GLY A C 1
ATOM 735 O O . GLY A 1 90 ? -2.088 6.235 15.140 1.00 46.28 90 GLY A O 1
ATOM 736 N N . TRP A 1 91 ? -1.142 7.160 13.328 1.00 57.31 91 TRP A N 1
ATOM 737 C CA . TRP A 1 91 ? -0.026 7.813 14.040 1.00 57.31 91 TRP A CA 1
ATOM 738 C C . TRP A 1 91 ? 0.169 9.280 13.624 1.00 57.31 91 TRP A C 1
ATOM 740 O O . TRP A 1 91 ? -0.116 9.640 12.477 1.00 57.31 91 TRP A O 1
ATOM 750 N N . ASP A 1 92 ? 0.665 10.081 14.577 1.00 49.03 92 ASP A N 1
ATOM 751 C CA . ASP A 1 92 ? 1.283 11.398 14.375 1.00 49.03 92 ASP A CA 1
ATOM 752 C C . ASP A 1 92 ? 2.665 11.193 13.728 1.00 49.03 92 ASP A C 1
ATOM 754 O O . ASP A 1 92 ? 3.388 10.254 14.065 1.00 49.03 92 ASP A O 1
ATOM 758 N N . TRP A 1 93 ? 3.016 12.032 12.758 1.00 53.28 93 TRP A N 1
ATOM 759 C CA . TRP A 1 93 ? 4.252 11.921 11.971 1.00 53.28 93 TRP A CA 1
ATOM 760 C C . TRP A 1 93 ? 5.454 12.571 12.673 1.00 53.28 93 TRP A C 1
ATOM 762 O O . TRP A 1 93 ? 6.377 13.025 11.994 1.00 53.28 93 TRP A O 1
ATOM 772 N N . LYS A 1 94 ? 5.430 12.637 14.006 1.00 40.69 94 LYS A N 1
ATOM 773 C CA . LYS A 1 94 ? 6.522 13.176 14.821 1.00 40.69 94 LYS A CA 1
ATOM 774 C C . LYS A 1 94 ? 7.626 12.149 15.039 1.00 40.69 94 LYS A C 1
ATOM 776 O O . LYS A 1 94 ? 7.303 10.970 15.308 1.00 40.69 94 LYS A O 1
#

Sequence (94 aa):
MVHQDDPKMKIVYGMVGSKWISGGKRYKHAWVEDKGKVKDWQTMTLGMSKYAKKGWPKKEFYKFYSPSNLKVYSAKEAADNFKKNKSMVGWDWK

Radius of gyration: 13.44 Å; chains: 1; bounding box: 37×22×34 Å

pLDDT: mean 76.31, std 12.4, range [40.69, 90.12]

Foldseek 3Di:
DDDLPDQQKKKKWFWWAACPPHVRDIDTAIWIDDPQFTHGCCQAPVVPDPCRVPGHRNVVRCVGRVTDPMDIDGSVQLVVLCVVQVGSVNDDPD